Protein AF-A0A100YTV7-F1 (afdb_monomer)

pLDDT: mean 76.81, std 16.06, range [41.69, 93.25]

Sequence (113 aa):
MSVSAGEIEKAESRDRSRLPRQYTEEYRLEAVEYYRKAREANPKKSIRECASELGINDKTLNDWVIKYGRTGKVTQARTGEQKELDEARKRIRELESENEFLKKAAAFFARSL

Structure (mmCIF, N/CA/C/O backbone):
data_AF-A0A100YTV7-F1
#
_entry.id   AF-A0A100YTV7-F1
#
loop_
_atom_site.group_PDB
_atom_site.id
_atom_site.type_symbol
_atom_site.label_atom_id
_atom_site.label_alt_id
_atom_site.label_comp_id
_atom_site.label_asym_id
_atom_site.label_entity_id
_atom_site.label_seq_id
_atom_site.pdbx_PDB_ins_code
_atom_site.Cartn_x
_atom_site.Cartn_y
_atom_site.Cartn_z
_atom_site.occupancy
_atom_site.B_iso_or_equiv
_atom_site.auth_seq_id
_atom_site.auth_comp_id
_atom_site.auth_asym_id
_atom_site.auth_atom_id
_atom_site.pdbx_PDB_model_num
ATOM 1 N N . MET A 1 1 ? -37.809 23.807 36.003 1.00 41.69 1 MET A N 1
ATOM 2 C CA . MET A 1 1 ? -36.502 23.138 36.158 1.00 41.69 1 MET A CA 1
ATOM 3 C C . MET A 1 1 ? -35.580 23.703 35.095 1.00 41.69 1 MET A C 1
ATOM 5 O O . MET A 1 1 ? -35.766 23.391 33.927 1.00 41.69 1 MET A O 1
ATOM 9 N N . SER A 1 2 ? -34.700 24.625 35.478 1.00 47.62 2 SER A N 1
ATOM 10 C CA . SER A 1 2 ? -33.786 25.309 34.560 1.00 47.62 2 SER A CA 1
ATOM 11 C C . SER A 1 2 ? -32.516 24.474 34.446 1.00 47.62 2 SER A C 1
ATOM 13 O O . SER A 1 2 ? -31.808 24.312 35.437 1.00 47.62 2 SER A O 1
ATOM 15 N N . VAL A 1 3 ? -32.279 23.887 33.274 1.00 56.47 3 VAL A N 1
ATOM 16 C CA . VAL A 1 3 ? -31.066 23.110 32.982 1.00 56.47 3 VAL A CA 1
ATOM 17 C C . VAL A 1 3 ? -29.868 24.059 33.061 1.00 56.47 3 VAL A C 1
ATOM 19 O O . VAL A 1 3 ? -29.905 25.154 32.495 1.00 56.47 3 VAL A O 1
ATOM 22 N N . SER A 1 4 ? -28.849 23.677 33.828 1.00 54.66 4 SER A N 1
ATOM 23 C CA . SER A 1 4 ? -27.704 24.537 34.138 1.00 54.66 4 SER A CA 1
ATOM 24 C C . SER A 1 4 ? -26.792 24.667 32.914 1.00 54.66 4 SER A C 1
ATOM 26 O O . SER A 1 4 ? -26.574 23.692 32.197 1.00 54.66 4 SER A O 1
ATOM 28 N N . ALA A 1 5 ? -26.221 25.852 32.670 1.00 55.31 5 ALA A N 1
ATOM 29 C CA . ALA A 1 5 ? -25.401 26.140 31.484 1.00 55.31 5 ALA A CA 1
ATOM 30 C C . ALA A 1 5 ? -24.210 25.170 31.292 1.00 55.31 5 ALA A C 1
ATOM 32 O O . ALA A 1 5 ? -23.792 24.921 30.163 1.00 55.31 5 ALA A O 1
ATOM 33 N N . GLY A 1 6 ? -23.718 24.549 32.372 1.00 51.78 6 GLY A N 1
ATOM 34 C CA . GLY A 1 6 ? -22.660 23.531 32.316 1.00 51.78 6 GLY A CA 1
ATOM 35 C C . GLY A 1 6 ? -23.086 22.168 31.742 1.00 51.78 6 GLY A C 1
ATOM 36 O O . GLY A 1 6 ? -22.230 21.375 31.350 1.00 51.78 6 GLY A O 1
ATOM 37 N N . GLU A 1 7 ? -24.387 21.870 31.663 1.00 53.66 7 GLU A N 1
ATOM 38 C CA . GLU A 1 7 ? -24.901 20.623 31.071 1.00 53.66 7 GLU A CA 1
ATOM 39 C C . GLU A 1 7 ? -24.989 20.705 29.538 1.00 53.66 7 GLU A C 1
ATOM 41 O O . GLU A 1 7 ? -24.830 19.691 28.856 1.00 53.66 7 GLU A O 1
ATOM 46 N N . ILE A 1 8 ? -25.161 21.915 28.996 1.00 55.25 8 ILE A N 1
ATOM 47 C CA . ILE A 1 8 ? -25.247 22.178 27.553 1.00 55.25 8 ILE A CA 1
ATOM 48 C C . ILE A 1 8 ? -23.857 22.041 26.901 1.00 55.25 8 ILE A C 1
ATOM 50 O O . ILE A 1 8 ? -23.709 21.363 25.885 1.00 55.25 8 ILE A O 1
ATOM 54 N N . GLU A 1 9 ? -22.800 22.551 27.540 1.00 53.09 9 GLU A N 1
ATOM 55 C CA . GLU A 1 9 ? -21.430 22.518 26.992 1.00 53.09 9 GLU A CA 1
ATOM 56 C C . GLU A 1 9 ? -20.819 21.093 26.966 1.00 53.09 9 GLU A C 1
ATOM 58 O O . GLU A 1 9 ? -20.072 20.700 26.058 1.00 53.09 9 GLU A O 1
ATOM 63 N N . LYS A 1 10 ? -21.196 20.245 27.934 1.00 51.97 10 LYS A N 1
ATOM 64 C CA . LYS A 1 10 ? -20.772 18.832 28.002 1.00 51.97 10 LYS A CA 1
ATOM 65 C C . LYS A 1 10 ? -21.488 17.946 26.969 1.00 51.97 10 LYS A C 1
ATOM 67 O O . LYS A 1 10 ? -20.992 16.869 26.624 1.00 51.97 10 LYS A O 1
ATOM 72 N N . ALA A 1 11 ? -22.649 18.384 26.478 1.00 50.81 11 ALA A N 1
ATOM 73 C CA . ALA A 1 11 ? -23.392 17.711 25.416 1.00 50.81 11 ALA A CA 1
ATOM 74 C C . ALA A 1 11 ? -22.792 18.005 24.028 1.00 50.81 11 ALA A C 1
ATOM 76 O O . ALA A 1 11 ? -22.629 17.078 23.235 1.00 50.81 11 ALA A O 1
ATOM 77 N N . GLU A 1 12 ? -22.360 19.243 23.770 1.00 49.31 12 GLU A N 1
ATOM 78 C CA . GLU A 1 12 ? -21.752 19.646 22.489 1.00 49.31 12 GLU A CA 1
ATOM 79 C C . GLU A 1 12 ? -20.333 19.085 22.280 1.00 49.31 12 GLU A C 1
ATOM 81 O O . GLU A 1 12 ? -19.951 18.697 21.172 1.00 49.31 12 GLU A O 1
ATOM 86 N N . SER A 1 13 ? -19.541 18.973 23.350 1.00 49.38 13 SER A N 1
ATOM 87 C CA . SER A 1 13 ? -18.201 18.358 23.304 1.00 49.38 13 SER A CA 1
ATOM 88 C C . SER A 1 13 ? -18.246 16.844 23.050 1.00 49.38 13 SER A C 1
ATOM 90 O O . SER A 1 13 ? -17.367 16.297 22.381 1.00 49.38 13 SER A O 1
ATOM 92 N N . ARG A 1 14 ? -19.304 16.161 23.506 1.00 50.47 14 ARG A N 1
ATOM 93 C CA . ARG A 1 14 ? -19.587 14.757 23.158 1.00 50.47 14 ARG A CA 1
ATOM 94 C C . ARG A 1 14 ? -19.970 14.583 21.688 1.00 50.47 14 ARG A C 1
ATOM 96 O O . ARG A 1 14 ? -19.644 13.549 21.104 1.00 50.47 14 ARG A O 1
ATOM 103 N N . ASP A 1 15 ? -20.630 15.570 21.092 1.00 49.38 15 ASP A N 1
ATOM 104 C CA . ASP A 1 15 ? -21.187 15.474 19.742 1.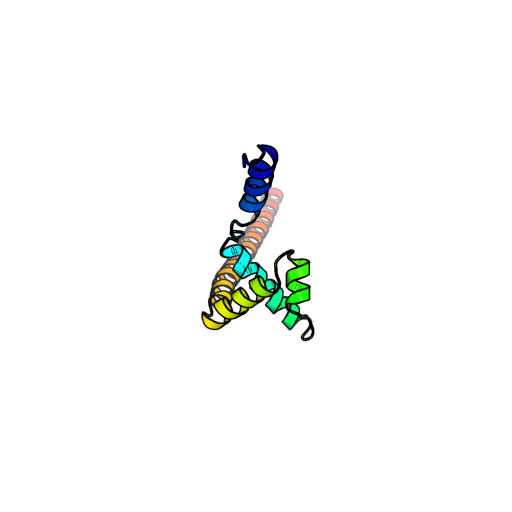00 49.38 15 ASP A CA 1
ATOM 105 C C . ASP A 1 15 ? -20.133 15.626 18.631 1.00 49.38 15 ASP A C 1
ATOM 107 O O . ASP A 1 15 ? -20.124 14.858 17.669 1.00 49.38 15 ASP A O 1
ATOM 111 N N . ARG A 1 16 ? -19.123 16.490 18.819 1.00 47.84 16 ARG A N 1
ATOM 112 C CA . ARG A 1 16 ? -18.003 16.624 17.859 1.00 47.84 16 ARG A CA 1
ATOM 113 C C . ARG A 1 16 ? -17.167 15.350 17.669 1.00 47.84 16 ARG A C 1
ATOM 115 O O . ARG A 1 16 ? -16.487 15.214 16.655 1.00 47.84 16 ARG A O 1
ATOM 122 N N . SER A 1 17 ? -17.239 14.398 18.602 1.00 54.47 17 SER A N 1
ATOM 123 C CA . SER A 1 17 ? -16.559 13.094 18.506 1.00 54.47 17 SER A CA 1
ATOM 124 C C . SER A 1 17 ? -17.338 12.023 17.725 1.00 54.47 17 SER A C 1
ATOM 126 O O . SER A 1 17 ? -16.800 10.946 17.467 1.00 54.47 17 SER A O 1
ATOM 128 N N . ARG A 1 18 ? -18.596 12.304 17.346 1.00 52.19 18 ARG A N 1
ATOM 129 C CA . ARG A 1 18 ? -19.496 11.371 16.643 1.00 52.19 18 ARG A CA 1
ATOM 130 C C . ARG A 1 18 ? -19.517 11.542 15.129 1.00 52.19 18 ARG A C 1
ATOM 132 O O . ARG A 1 18 ? -20.216 10.791 14.451 1.00 52.19 18 ARG A O 1
ATOM 139 N N . LEU A 1 19 ? -18.750 12.485 14.585 1.00 53.38 19 LEU A N 1
ATOM 140 C CA . LEU A 1 19 ? -18.575 12.556 13.142 1.00 53.38 19 LEU A CA 1
ATOM 141 C C . LEU A 1 19 ? -17.836 11.290 12.678 1.00 53.38 19 LEU A C 1
ATOM 143 O O . LEU A 1 19 ? -16.796 10.950 13.253 1.00 53.38 19 LEU A O 1
ATOM 147 N N . PRO A 1 20 ? -18.359 10.565 11.670 1.00 58.59 20 PRO A N 1
ATOM 148 C CA . PRO A 1 20 ? -17.677 9.399 11.133 1.00 58.59 20 PRO A CA 1
ATOM 149 C C . PRO A 1 20 ? -16.265 9.816 10.732 1.00 58.59 20 PRO A C 1
ATOM 151 O O . PRO A 1 20 ? -16.106 10.772 9.970 1.00 58.59 20 PRO A O 1
ATOM 154 N N . ARG A 1 21 ? -15.241 9.119 11.240 1.00 66.56 21 ARG A N 1
ATOM 155 C CA . ARG A 1 21 ? -13.865 9.330 10.776 1.00 66.56 21 ARG A CA 1
ATOM 156 C C . ARG A 1 21 ? -13.863 9.115 9.266 1.00 66.56 21 ARG A C 1
ATOM 158 O O . ARG A 1 21 ? -14.070 7.997 8.791 1.00 66.56 21 ARG A O 1
ATOM 165 N N . GLN A 1 22 ? -13.711 10.199 8.517 1.00 74.75 22 GLN A N 1
ATOM 166 C CA . GLN A 1 22 ? -13.696 10.139 7.067 1.00 74.75 22 GLN A CA 1
ATOM 167 C C . GLN A 1 22 ? -12.308 9.695 6.627 1.00 74.75 22 GLN A C 1
ATOM 169 O O . GLN A 1 22 ? -11.383 10.489 6.523 1.00 74.75 22 GLN A O 1
ATOM 174 N N . TYR A 1 23 ? -12.164 8.393 6.411 1.00 82.00 23 TYR A N 1
ATOM 175 C CA . TYR A 1 23 ? -10.985 7.834 5.763 1.00 82.00 23 TYR A CA 1
ATOM 176 C C . TYR A 1 23 ? -11.084 8.059 4.254 1.00 82.00 23 TYR A C 1
ATOM 178 O O . TYR A 1 23 ? -12.144 7.775 3.680 1.00 82.00 23 TYR A O 1
ATOM 186 N N . THR A 1 24 ? -10.007 8.541 3.630 1.00 87.25 24 THR A N 1
ATOM 187 C CA . THR A 1 24 ? -9.901 8.661 2.167 1.00 87.25 24 THR A CA 1
ATOM 188 C C . THR A 1 24 ? -9.974 7.280 1.519 1.00 87.25 24 THR A C 1
ATOM 190 O O . THR A 1 24 ? -9.674 6.271 2.155 1.00 87.25 24 THR A O 1
ATOM 193 N N . GLU A 1 25 ? -10.409 7.204 0.261 1.00 82.69 25 GLU A N 1
ATOM 194 C CA . GLU A 1 25 ? -10.506 5.921 -0.450 1.00 82.69 25 GLU A CA 1
ATOM 195 C C . GLU A 1 25 ? -9.133 5.240 -0.585 1.00 82.69 25 GLU A C 1
ATOM 197 O O . GLU A 1 25 ? -9.028 4.034 -0.378 1.00 82.69 25 GLU A O 1
ATOM 202 N N . GLU A 1 26 ? -8.084 6.028 -0.830 1.00 79.75 26 GLU A N 1
ATOM 203 C CA . GLU A 1 26 ? -6.682 5.589 -0.879 1.00 79.75 26 GLU A CA 1
ATOM 204 C C . GLU A 1 26 ? -6.266 4.891 0.418 1.00 79.75 26 GLU A C 1
ATOM 206 O O . GLU A 1 26 ? -5.811 3.750 0.391 1.00 79.75 26 GLU A O 1
ATOM 211 N N . TYR A 1 27 ? -6.535 5.516 1.570 1.00 88.69 27 TYR A N 1
ATOM 212 C CA . TYR A 1 27 ? -6.195 4.940 2.869 1.00 88.69 27 TYR A CA 1
ATOM 213 C C . TYR A 1 27 ? -6.936 3.622 3.132 1.00 88.69 27 TYR 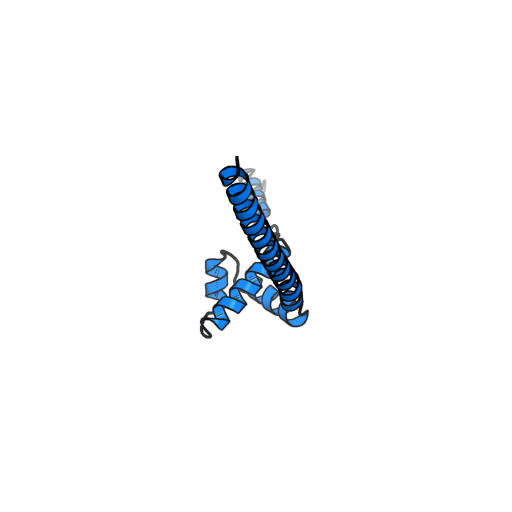A C 1
ATOM 215 O O . TYR A 1 27 ? -6.390 2.688 3.717 1.00 88.69 27 TYR A O 1
ATOM 223 N N . ARG A 1 28 ? -8.193 3.509 2.683 1.00 89.38 28 ARG A N 1
ATOM 224 C CA . ARG A 1 28 ? -8.959 2.259 2.815 1.00 89.38 28 ARG A CA 1
ATOM 225 C C . ARG A 1 28 ? -8.347 1.136 1.986 1.00 89.38 28 ARG A C 1
ATOM 227 O O . ARG A 1 28 ? -8.296 0.002 2.459 1.00 89.38 28 ARG A O 1
ATOM 234 N N . LEU A 1 29 ? -7.914 1.441 0.763 1.00 86.94 29 LEU A N 1
ATOM 235 C CA . LEU A 1 29 ? -7.257 0.478 -0.120 1.00 86.94 29 LEU A CA 1
ATOM 236 C C . LEU A 1 29 ? -5.914 0.035 0.467 1.00 86.94 29 LEU A C 1
ATOM 238 O O . LEU A 1 29 ? -5.669 -1.168 0.560 1.00 86.94 29 LEU A O 1
ATOM 242 N N . GLU A 1 30 ? -5.107 0.984 0.943 1.00 88.00 30 GLU A N 1
ATOM 243 C CA . GLU A 1 30 ? -3.818 0.715 1.582 1.00 88.00 30 GLU A CA 1
ATOM 244 C C . GLU A 1 30 ? -3.975 -0.158 2.836 1.00 88.00 30 GLU A C 1
ATOM 246 O O . GLU A 1 30 ? -3.274 -1.157 2.991 1.00 88.00 30 GLU A O 1
ATOM 251 N N . ALA A 1 31 ? -4.953 0.140 3.697 1.00 91.69 31 ALA A N 1
ATOM 252 C CA . ALA A 1 31 ? -5.230 -0.649 4.897 1.00 91.69 31 ALA A CA 1
ATOM 253 C C . ALA A 1 31 ? -5.632 -2.102 4.573 1.00 91.69 31 ALA A C 1
ATOM 255 O O . ALA A 1 31 ? -5.224 -3.046 5.258 1.00 91.69 31 ALA A O 1
ATOM 256 N N . VAL A 1 32 ? -6.420 -2.306 3.512 1.00 90.50 32 VAL A N 1
ATOM 257 C CA . VAL A 1 32 ? -6.802 -3.650 3.053 1.00 90.50 32 VAL A CA 1
ATOM 258 C C . VAL A 1 32 ? -5.614 -4.392 2.443 1.00 90.50 32 VAL A C 1
ATOM 260 O O . VAL A 1 32 ? -5.462 -5.592 2.684 1.00 90.50 32 VAL A O 1
ATOM 263 N N . GLU A 1 33 ? -4.761 -3.702 1.688 1.00 87.94 33 GLU A N 1
ATOM 264 C CA . GLU A 1 33 ? -3.518 -4.262 1.148 1.00 87.94 33 GLU A CA 1
ATOM 265 C C . GLU A 1 33 ? -2.547 -4.666 2.255 1.00 87.94 33 GLU A C 1
ATOM 267 O O . GLU A 1 33 ? -2.013 -5.776 2.231 1.00 87.94 33 GLU A O 1
ATOM 272 N N . TYR A 1 34 ? -2.380 -3.816 3.267 1.00 91.44 34 TYR A N 1
ATOM 273 C CA . TYR A 1 34 ? -1.581 -4.124 4.446 1.00 91.44 34 TYR A CA 1
ATOM 274 C C . TYR A 1 34 ? -2.031 -5.439 5.091 1.00 91.44 34 TYR A C 1
ATOM 276 O O . TYR A 1 34 ? -1.225 -6.350 5.289 1.00 91.44 34 TYR A O 1
ATOM 284 N N . TYR A 1 35 ? -3.337 -5.588 5.335 1.00 91.44 35 TYR A N 1
ATOM 285 C CA . TYR A 1 35 ? -3.897 -6.821 5.886 1.00 91.44 35 TY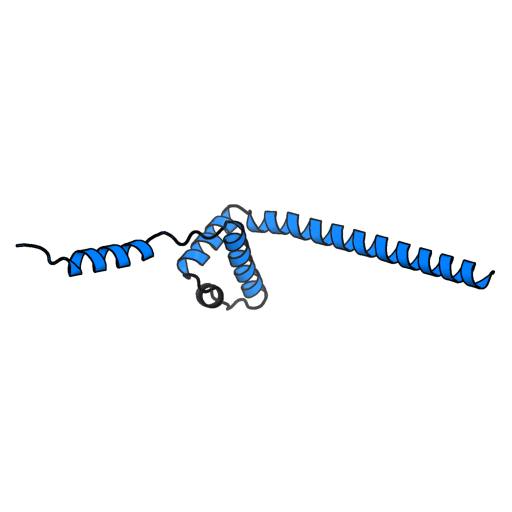R A CA 1
ATOM 286 C C . TYR A 1 35 ? -3.643 -8.046 4.990 1.00 91.44 35 TYR A C 1
ATOM 288 O O . TYR A 1 35 ? -3.290 -9.116 5.494 1.00 91.44 35 TYR A O 1
ATOM 296 N N . ARG A 1 36 ? -3.794 -7.913 3.665 1.00 88.69 36 ARG A N 1
ATOM 297 C CA . ARG A 1 36 ? -3.542 -9.013 2.717 1.00 88.69 36 ARG A CA 1
ATOM 298 C C . ARG A 1 36 ? -2.084 -9.463 2.747 1.00 88.69 36 ARG A C 1
ATOM 300 O O . ARG A 1 36 ? -1.839 -10.656 2.911 1.00 88.69 36 ARG A O 1
ATOM 307 N N . LYS A 1 37 ? -1.139 -8.523 2.669 1.00 87.88 37 LYS A N 1
ATOM 308 C CA . LYS A 1 37 ? 0.305 -8.802 2.748 1.00 87.88 37 LYS A CA 1
ATOM 309 C C . LYS A 1 37 ? 0.680 -9.432 4.086 1.00 87.88 37 LYS A C 1
ATOM 311 O O . LYS A 1 37 ? 1.422 -10.409 4.124 1.00 87.88 37 LYS A O 1
ATOM 316 N N . ALA A 1 38 ? 0.119 -8.926 5.184 1.00 89.38 38 ALA A N 1
ATOM 317 C CA . ALA A 1 38 ? 0.365 -9.474 6.511 1.00 89.38 38 ALA A CA 1
ATOM 318 C C . ALA A 1 38 ? -0.128 -10.927 6.638 1.00 89.38 38 ALA A C 1
ATOM 320 O O . ALA A 1 38 ? 0.541 -11.746 7.267 1.00 89.38 38 ALA A O 1
ATOM 321 N N . ARG A 1 39 ? -1.257 -11.275 6.003 1.00 88.69 39 ARG A N 1
ATOM 322 C CA . ARG A 1 39 ? -1.760 -12.658 5.952 1.00 88.69 39 ARG A CA 1
ATOM 323 C C . ARG A 1 39 ? -0.997 -13.574 5.010 1.00 88.69 39 ARG A C 1
ATOM 325 O O . ARG A 1 39 ? -0.901 -14.763 5.300 1.00 88.69 39 ARG A O 1
ATOM 332 N N . GLU A 1 40 ? -0.485 -13.044 3.907 1.00 84.88 40 GLU A N 1
ATOM 333 C CA . GLU A 1 40 ? 0.390 -13.785 2.996 1.00 84.88 40 GLU A CA 1
ATOM 334 C C . GLU A 1 40 ? 1.702 -14.164 3.698 1.00 84.88 40 GLU A C 1
ATOM 336 O O . GLU A 1 40 ? 2.123 -15.315 3.633 1.00 84.88 40 GLU A O 1
ATOM 341 N N . ALA A 1 41 ? 2.290 -13.231 4.454 1.00 88.94 41 ALA A N 1
ATOM 342 C CA . ALA A 1 41 ? 3.492 -13.481 5.247 1.00 88.94 41 ALA A CA 1
ATOM 343 C C . ALA A 1 41 ? 3.230 -14.372 6.475 1.00 88.94 41 ALA A C 1
ATOM 345 O O . ALA A 1 41 ? 4.051 -15.221 6.819 1.00 88.94 41 ALA A O 1
ATOM 346 N N . ASN A 1 42 ? 2.095 -14.183 7.157 1.00 89.75 42 ASN A N 1
ATOM 347 C CA . ASN A 1 42 ? 1.710 -14.973 8.322 1.00 89.75 42 ASN A CA 1
ATOM 348 C C . ASN A 1 42 ? 0.207 -15.309 8.295 1.00 89.75 42 ASN A C 1
ATOM 350 O O . ASN A 1 42 ? -0.621 -14.484 8.698 1.00 89.75 42 ASN A O 1
ATOM 354 N N . PRO A 1 43 ? -0.169 -16.552 7.936 1.00 88.12 43 PRO A N 1
ATOM 355 C CA . PRO A 1 43 ? -1.569 -16.967 7.840 1.00 88.12 43 PRO A CA 1
ATOM 356 C C . PRO A 1 43 ? -2.386 -16.820 9.131 1.00 88.12 43 PRO A C 1
ATOM 358 O O . PRO A 1 43 ? -3.616 -16.777 9.063 1.00 88.12 43 PRO A O 1
ATOM 361 N N . LYS A 1 44 ? -1.728 -16.746 10.299 1.00 91.06 44 LYS A N 1
ATOM 362 C CA . LYS A 1 44 ? -2.376 -16.587 11.611 1.00 91.06 44 LYS A CA 1
ATOM 363 C C . LYS A 1 44 ? -2.643 -15.129 11.992 1.00 91.06 44 LYS A C 1
ATOM 365 O O . LYS A 1 44 ? -3.315 -14.901 12.995 1.00 91.06 44 LYS A O 1
ATOM 370 N N . LYS A 1 45 ? -2.136 -14.152 11.230 1.00 90.50 45 LYS A N 1
ATOM 371 C CA . LYS A 1 45 ? -2.327 -12.730 11.531 1.00 90.50 45 LYS A CA 1
ATOM 372 C C . LYS A 1 45 ? -3.812 -12.367 11.464 1.00 90.50 45 LYS A C 1
ATOM 374 O O . LYS A 1 45 ? -4.490 -12.614 10.461 1.00 90.50 45 LYS A O 1
ATOM 379 N N . SER A 1 46 ? -4.322 -11.787 12.543 1.00 92.94 46 SER A N 1
ATOM 380 C CA . SER A 1 46 ? -5.734 -11.432 12.671 1.00 92.94 46 SER A CA 1
ATOM 381 C C . SER A 1 46 ? -6.024 -10.018 12.159 1.00 92.94 46 SER A C 1
ATOM 383 O O . SER A 1 46 ? -5.173 -9.130 12.202 1.00 92.94 46 SER A O 1
ATOM 385 N N . ILE A 1 47 ? -7.270 -9.777 11.724 1.00 92.19 47 ILE A N 1
ATOM 386 C CA . ILE A 1 47 ? -7.742 -8.423 11.366 1.00 92.19 47 ILE A CA 1
ATOM 387 C C . ILE A 1 47 ? -7.568 -7.459 12.539 1.00 92.19 47 ILE A C 1
ATOM 389 O O . ILE A 1 47 ? -7.217 -6.304 12.332 1.00 92.19 47 ILE A O 1
ATOM 393 N N . ARG A 1 48 ? -7.798 -7.933 13.767 1.00 92.81 48 ARG A N 1
ATOM 394 C CA . ARG A 1 48 ? -7.722 -7.115 14.977 1.00 92.81 48 ARG A CA 1
ATOM 395 C C . ARG A 1 48 ? -6.310 -6.597 15.231 1.00 92.81 48 ARG A C 1
ATOM 397 O O . ARG A 1 48 ? -6.153 -5.426 15.551 1.00 92.81 48 ARG A O 1
ATOM 404 N N . GLU A 1 49 ? -5.300 -7.446 15.061 1.00 93.12 49 GLU A N 1
ATOM 405 C CA . GLU A 1 49 ? -3.898 -7.033 15.185 1.00 93.12 49 GLU A CA 1
ATOM 406 C C . GLU A 1 49 ? -3.540 -5.993 14.122 1.00 93.12 49 GLU A C 1
ATOM 408 O O . GLU A 1 49 ? -3.016 -4.939 14.464 1.00 93.12 49 GLU A O 1
ATOM 413 N N . CYS A 1 50 ? -3.898 -6.234 12.855 1.00 92.56 50 CYS A N 1
ATOM 414 C CA . CYS A 1 50 ? -3.644 -5.270 11.782 1.00 92.56 50 CYS A CA 1
ATOM 415 C C . CYS A 1 50 ? -4.383 -3.940 12.002 1.00 92.56 50 CYS A C 1
ATOM 417 O O . CYS A 1 50 ? -3.818 -2.874 11.784 1.00 92.56 50 CYS A O 1
ATOM 419 N N . ALA A 1 51 ? -5.634 -3.979 12.461 1.00 92.50 51 ALA A N 1
ATOM 420 C CA . ALA A 1 51 ? -6.400 -2.777 12.773 1.00 92.50 51 ALA A CA 1
ATOM 421 C C . ALA A 1 51 ? -5.792 -2.000 13.950 1.00 92.50 51 ALA A C 1
ATOM 423 O O . ALA A 1 51 ? -5.729 -0.773 13.902 1.00 92.50 51 ALA A O 1
ATOM 424 N N . SER A 1 52 ? -5.294 -2.710 14.969 1.00 93.25 52 SER A N 1
ATOM 425 C CA . SER A 1 52 ? -4.599 -2.107 16.108 1.00 93.25 52 SER A CA 1
ATOM 426 C C . SER A 1 52 ? -3.300 -1.421 15.689 1.00 93.25 52 SER A C 1
ATOM 428 O O . SER A 1 52 ? -3.014 -0.335 16.179 1.00 93.25 52 SER A O 1
ATOM 430 N N . GLU A 1 53 ? -2.533 -2.025 14.780 1.00 92.19 53 GLU A N 1
ATOM 431 C CA . GLU A 1 53 ? -1.304 -1.438 14.227 1.00 92.19 53 GLU A CA 1
ATOM 432 C C . GLU A 1 53 ? -1.593 -0.182 13.393 1.00 92.19 53 GLU A C 1
ATOM 434 O O . GLU A 1 53 ? -0.847 0.790 13.458 1.00 92.19 53 GLU A O 1
ATOM 439 N N . LEU A 1 54 ? -2.712 -0.171 12.665 1.00 90.75 54 LEU A N 1
ATOM 440 C CA . LEU A 1 54 ? -3.172 0.975 11.874 1.00 90.75 54 LEU A CA 1
ATOM 441 C C . LEU A 1 54 ? -3.911 2.043 12.704 1.00 90.75 54 LEU A C 1
ATOM 443 O O . LEU A 1 54 ? -4.249 3.103 12.179 1.00 90.75 54 LEU A O 1
ATOM 447 N N . GLY A 1 55 ? -4.198 1.782 13.984 1.00 90.69 55 GLY A N 1
ATOM 448 C CA . GLY A 1 55 ? -4.956 2.693 14.848 1.00 90.69 55 GLY A CA 1
ATOM 449 C C . GLY A 1 55 ? -6.426 2.869 14.438 1.00 90.69 55 GLY A C 1
ATOM 450 O O . GLY A 1 55 ? -7.036 3.902 14.729 1.00 90.69 55 GLY A O 1
ATOM 451 N N . ILE A 1 56 ? -7.005 1.881 13.753 1.00 92.94 56 ILE A N 1
ATOM 452 C CA . ILE A 1 56 ? -8.401 1.886 13.300 1.00 92.94 56 ILE A CA 1
ATOM 453 C C . ILE A 1 56 ? -9.222 0.812 14.013 1.00 92.94 56 ILE A C 1
ATOM 455 O O . ILE A 1 56 ? -8.699 -0.112 14.629 1.00 92.94 56 ILE A O 1
ATOM 459 N N . ASN A 1 57 ? -10.545 0.935 13.936 1.00 92.50 57 ASN A N 1
ATOM 460 C CA . ASN A 1 57 ? -11.445 -0.074 14.481 1.00 92.50 57 ASN A CA 1
ATOM 461 C C . ASN A 1 57 ? -11.378 -1.365 13.633 1.00 92.50 57 ASN A C 1
ATOM 463 O O . ASN A 1 57 ? -11.377 -1.310 12.401 1.00 92.50 57 ASN A O 1
ATOM 467 N N . ASP A 1 58 ? -11.347 -2.523 14.294 1.00 91.25 58 ASP A N 1
ATOM 468 C CA . ASP A 1 58 ? -11.272 -3.846 13.666 1.00 91.25 58 ASP A CA 1
ATOM 469 C C . ASP A 1 58 ? -12.466 -4.135 12.750 1.00 91.25 58 ASP A C 1
ATOM 471 O O . ASP A 1 58 ? -12.292 -4.658 11.646 1.00 91.25 58 ASP A O 1
ATOM 475 N N . LYS A 1 59 ? -13.668 -3.712 13.153 1.00 91.44 59 LYS A N 1
ATOM 476 C CA . LYS A 1 59 ? -14.874 -3.798 12.325 1.00 91.44 59 LYS A CA 1
ATOM 477 C C . LYS A 1 59 ? -14.758 -2.957 11.055 1.00 91.44 59 LYS A C 1
ATOM 479 O O . LYS A 1 59 ? -15.126 -3.428 9.985 1.00 91.44 59 LYS A O 1
ATOM 484 N N . THR A 1 60 ? -14.193 -1.755 11.154 1.00 91.50 60 THR A N 1
ATOM 485 C CA . THR A 1 60 ? -13.997 -0.866 10.000 1.00 91.50 60 THR A CA 1
ATOM 486 C C . THR A 1 60 ? -13.075 -1.497 8.959 1.00 91.50 60 THR A C 1
ATOM 488 O O . THR A 1 60 ? -13.412 -1.521 7.775 1.00 91.50 60 THR A O 1
ATOM 491 N N . LEU A 1 61 ? -11.942 -2.060 9.395 1.00 92.44 61 LEU A N 1
ATOM 492 C CA . LEU A 1 61 ? -11.026 -2.763 8.497 1.00 92.44 61 LEU A CA 1
ATOM 493 C C . LEU A 1 61 ? -11.703 -3.983 7.859 1.00 92.44 61 LEU A C 1
ATOM 495 O O . LEU A 1 61 ? -11.593 -4.189 6.652 1.00 92.44 61 LEU A O 1
ATOM 499 N N . ASN A 1 62 ? -12.447 -4.765 8.645 1.00 91.81 62 ASN A N 1
ATOM 500 C CA . ASN A 1 62 ? -13.189 -5.919 8.143 1.00 91.81 62 ASN A CA 1
ATOM 501 C C . ASN A 1 62 ? -14.217 -5.536 7.064 1.00 91.81 62 ASN A C 1
ATOM 503 O O . ASN A 1 62 ? -14.281 -6.178 6.014 1.00 91.81 62 ASN A O 1
ATOM 507 N N . ASP A 1 63 ? -14.982 -4.466 7.284 1.00 91.25 63 ASP A N 1
ATOM 508 C CA . ASP A 1 63 ? -15.977 -3.981 6.325 1.00 91.25 63 ASP A CA 1
ATOM 509 C C . ASP A 1 63 ? -15.320 -3.575 4.997 1.00 91.25 63 ASP A C 1
ATOM 511 O O . ASP A 1 63 ? -15.841 -3.879 3.919 1.00 91.25 63 ASP A O 1
ATOM 515 N N . TRP A 1 64 ? -14.138 -2.953 5.049 1.00 91.81 64 TRP A N 1
ATOM 516 C CA . TRP A 1 64 ? -13.357 -2.642 3.852 1.00 91.81 64 TRP A CA 1
ATOM 517 C C . TRP A 1 64 ? -12.854 -3.908 3.162 1.00 91.81 64 TRP A C 1
ATOM 519 O O . TRP A 1 64 ? -13.081 -4.067 1.963 1.00 91.81 64 TRP A O 1
ATOM 529 N N . VAL A 1 65 ? -12.253 -4.851 3.891 1.00 88.75 65 VAL A N 1
ATOM 530 C CA . VAL A 1 65 ? -11.773 -6.122 3.320 1.00 88.75 65 VAL A CA 1
ATOM 531 C C . VAL A 1 65 ? -12.897 -6.848 2.571 1.00 88.75 65 VAL A C 1
ATOM 533 O O . VAL A 1 65 ? -12.684 -7.308 1.448 1.00 88.75 65 VAL A O 1
ATOM 536 N N . ILE A 1 66 ? -14.107 -6.896 3.137 1.00 87.25 66 ILE A N 1
ATOM 537 C CA . ILE A 1 66 ? -15.282 -7.500 2.492 1.00 87.25 66 ILE A CA 1
ATOM 538 C C . ILE A 1 66 ? -15.702 -6.696 1.253 1.00 87.25 66 ILE A C 1
ATOM 540 O O . ILE A 1 66 ? -15.891 -7.269 0.176 1.00 87.25 66 ILE A O 1
ATOM 544 N N . LYS A 1 67 ? -15.834 -5.370 1.378 1.00 84.94 67 LYS A N 1
ATOM 545 C CA . LYS A 1 67 ? -16.263 -4.476 0.290 1.00 84.94 67 LYS A CA 1
ATOM 546 C C . LYS A 1 67 ? -15.321 -4.546 -0.915 1.00 84.94 67 LYS A C 1
ATOM 548 O O . LYS A 1 67 ? -15.771 -4.686 -2.056 1.00 84.94 67 LYS A O 1
ATOM 553 N N . TYR A 1 68 ? -14.017 -4.478 -0.677 1.00 82.19 68 TYR A N 1
ATOM 554 C CA . TYR A 1 68 ? -13.006 -4.514 -1.731 1.00 82.19 68 TYR A CA 1
ATOM 555 C C . TYR A 1 68 ? -12.668 -5.931 -2.203 1.00 82.19 68 TYR A C 1
ATOM 557 O O . TYR A 1 68 ? -12.244 -6.112 -3.344 1.00 82.19 68 TYR A O 1
ATOM 565 N N . GLY A 1 69 ? -12.905 -6.946 -1.367 1.00 73.38 69 GLY A N 1
ATOM 566 C CA . GLY A 1 69 ? -12.856 -8.350 -1.766 1.00 73.38 69 GLY A CA 1
ATOM 567 C C . GLY A 1 69 ? -13.941 -8.700 -2.785 1.00 73.38 69 GLY A C 1
ATOM 568 O O . GLY A 1 69 ? -13.649 -9.358 -3.776 1.00 73.38 69 GLY A O 1
ATOM 569 N N . ARG A 1 70 ? -15.170 -8.198 -2.594 1.00 70.12 70 ARG A N 1
ATOM 570 C CA . ARG A 1 70 ? -16.297 -8.425 -3.520 1.00 70.12 70 ARG A CA 1
ATOM 571 C C . ARG A 1 70 ? -16.192 -7.646 -4.828 1.00 70.12 70 ARG A C 1
ATOM 573 O O . ARG A 1 70 ? -16.660 -8.118 -5.853 1.00 70.12 70 ARG A O 1
ATOM 580 N N . THR A 1 71 ? -15.613 -6.449 -4.791 1.00 62.22 71 THR A N 1
ATOM 581 C CA . THR A 1 71 ? -15.529 -5.571 -5.970 1.00 62.22 71 THR A CA 1
ATOM 582 C C . THR A 1 71 ? -14.279 -5.801 -6.818 1.00 62.22 71 THR A C 1
ATOM 584 O O . THR A 1 71 ? -14.190 -5.244 -7.904 1.00 62.22 71 THR A O 1
ATOM 587 N N . GLY A 1 72 ? -13.290 -6.568 -6.338 1.00 60.19 72 GLY A N 1
ATOM 588 C CA . GLY A 1 72 ? -12.014 -6.772 -7.042 1.00 60.19 72 GLY A CA 1
ATOM 589 C C . GLY A 1 72 ? -11.151 -5.508 -7.173 1.00 60.19 72 GLY A C 1
ATOM 590 O O . GLY A 1 72 ? -10.072 -5.559 -7.757 1.00 60.19 72 GLY A O 1
ATOM 591 N N . LYS A 1 73 ? -11.588 -4.377 -6.602 1.00 58.31 73 LYS A N 1
ATOM 592 C CA . LYS A 1 73 ? -10.941 -3.063 -6.727 1.00 58.31 73 LYS A CA 1
ATOM 593 C C . LYS A 1 73 ? -9.520 -3.026 -6.176 1.00 58.31 73 LYS A C 1
ATOM 595 O O . LYS A 1 73 ? -8.668 -2.371 -6.754 1.00 58.31 73 LYS A O 1
ATOM 600 N N . VAL A 1 74 ? -9.245 -3.766 -5.104 1.00 57.16 74 VAL A N 1
ATOM 601 C CA . VAL A 1 74 ? -7.877 -3.880 -4.571 1.00 57.16 74 VAL A CA 1
ATOM 602 C C . VAL A 1 74 ? -6.960 -4.602 -5.566 1.00 57.16 74 VAL A C 1
ATOM 604 O O . VAL A 1 74 ? -5.816 -4.214 -5.764 1.00 57.16 74 VAL A O 1
ATOM 607 N N . THR A 1 75 ? -7.482 -5.605 -6.272 1.00 55.19 75 THR A N 1
ATOM 608 C CA . THR A 1 75 ? -6.743 -6.311 -7.324 1.00 55.19 75 THR A CA 1
ATOM 609 C C . THR A 1 75 ? -6.510 -5.416 -8.548 1.00 55.19 75 THR A C 1
ATOM 611 O O . THR A 1 75 ? -5.440 -5.470 -9.143 1.00 55.19 75 THR A O 1
ATOM 614 N N . GLN A 1 76 ? -7.479 -4.560 -8.898 1.00 52.75 76 GLN A N 1
ATOM 615 C CA . GLN A 1 76 ? -7.355 -3.589 -9.993 1.00 52.75 76 GLN A CA 1
ATOM 616 C C . GLN A 1 76 ? -6.368 -2.453 -9.677 1.00 52.75 76 GLN A C 1
ATOM 618 O O . GLN A 1 76 ? -5.545 -2.126 -10.530 1.00 52.75 76 GLN A O 1
ATOM 623 N N . ALA A 1 77 ? -6.395 -1.907 -8.456 1.00 56.03 77 ALA A N 1
ATOM 624 C CA . ALA A 1 77 ? -5.422 -0.912 -7.997 1.00 56.03 77 ALA A CA 1
ATOM 625 C C . ALA A 1 77 ? -3.990 -1.471 -8.069 1.00 56.03 77 ALA A C 1
ATOM 627 O O . ALA A 1 77 ? -3.117 -0.856 -8.676 1.00 56.03 77 ALA A O 1
ATOM 628 N N . ARG A 1 78 ? -3.791 -2.718 -7.609 1.00 52.69 78 ARG A N 1
ATOM 629 C CA . ARG A 1 78 ? -2.513 -3.438 -7.731 1.00 52.69 78 ARG A CA 1
ATOM 630 C C . ARG A 1 78 ? -2.051 -3.578 -9.183 1.00 52.69 78 ARG A C 1
ATOM 632 O O . ARG A 1 78 ? -0.866 -3.433 -9.451 1.00 52.69 78 ARG A O 1
ATOM 639 N N . THR A 1 79 ? -2.947 -3.860 -10.132 1.00 58.31 79 THR A N 1
ATOM 640 C CA . THR A 1 79 ? 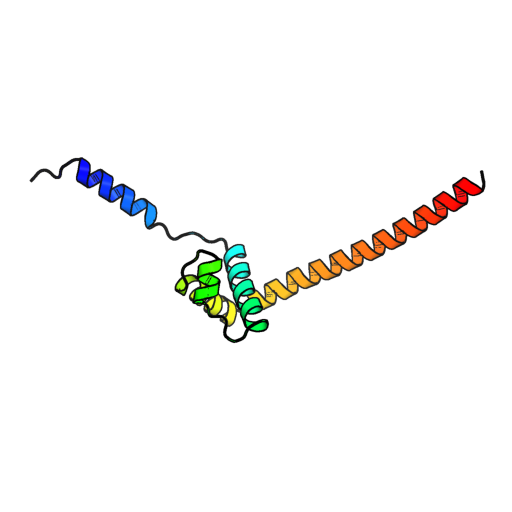-2.546 -3.965 -11.547 1.00 58.31 79 THR A CA 1
ATOM 641 C C . THR A 1 79 ? -2.177 -2.632 -12.188 1.00 58.31 79 THR A C 1
ATOM 643 O O . THR A 1 79 ? -1.398 -2.649 -13.133 1.00 58.31 79 THR A O 1
ATOM 646 N N . GLY A 1 80 ? -2.726 -1.510 -11.718 1.00 58.34 80 GLY A N 1
ATOM 647 C CA . GLY A 1 80 ? -2.351 -0.178 -12.201 1.00 58.34 80 GLY A CA 1
ATOM 648 C C . GLY A 1 80 ? -0.989 0.240 -11.656 1.00 58.34 80 GLY A C 1
ATOM 649 O O . GLY A 1 80 ? -0.041 0.400 -12.417 1.00 58.34 80 GLY A O 1
ATOM 650 N N . GLU A 1 81 ? -0.862 0.283 -10.329 1.00 58.94 81 GLU A N 1
ATOM 651 C CA . GLU A 1 81 ? 0.358 0.743 -9.652 1.00 58.94 81 GLU A CA 1
ATOM 652 C C . GLU A 1 81 ? 1.573 -0.143 -9.952 1.00 58.94 81 GLU A C 1
ATOM 654 O O . GLU A 1 81 ? 2.679 0.355 -10.149 1.00 58.94 81 GLU A O 1
ATOM 659 N N . GLN A 1 82 ? 1.394 -1.467 -10.038 1.00 59.22 82 GLN A N 1
ATOM 660 C CA . GLN A 1 82 ? 2.503 -2.370 -10.354 1.00 59.22 82 GLN A CA 1
ATOM 661 C C . GLN A 1 82 ? 3.006 -2.173 -11.791 1.00 59.22 82 GLN A C 1
ATOM 663 O O . GLN A 1 82 ? 4.212 -2.222 -12.020 1.00 59.22 82 GLN A O 1
ATOM 668 N N . LYS A 1 83 ? 2.101 -1.913 -12.746 1.00 61.66 83 LYS A N 1
ATOM 669 C CA . LYS A 1 83 ? 2.479 -1.618 -14.135 1.00 61.66 83 LYS A CA 1
ATOM 670 C C . LYS A 1 83 ? 3.226 -0.297 -14.234 1.00 61.66 83 LYS A C 1
ATOM 672 O O . LYS A 1 83 ? 4.278 -0.257 -14.860 1.00 61.66 83 LYS A O 1
ATOM 677 N N . GLU A 1 84 ? 2.730 0.743 -13.571 1.00 68.12 84 GLU A N 1
ATOM 678 C CA . GLU A 1 84 ? 3.390 2.050 -13.542 1.00 68.12 84 GLU A CA 1
ATOM 679 C C . GLU A 1 84 ? 4.784 1.967 -12.901 1.00 68.12 84 GLU A C 1
ATOM 681 O O . GLU A 1 84 ? 5.743 2.540 -13.418 1.00 68.12 84 GLU A O 1
ATOM 686 N N . LEU A 1 85 ? 4.941 1.192 -11.822 1.00 73.25 85 LEU A N 1
ATOM 687 C CA . LEU A 1 85 ? 6.245 0.954 -11.198 1.00 73.25 85 LEU A CA 1
ATOM 688 C C . LEU A 1 85 ? 7.210 0.191 -12.109 1.00 73.25 85 LEU A C 1
ATOM 690 O O . LEU A 1 85 ? 8.402 0.506 -12.141 1.00 73.25 85 LEU A O 1
ATOM 694 N N . ASP A 1 86 ? 6.726 -0.808 -12.842 1.00 69.44 86 ASP A N 1
ATOM 695 C CA . ASP A 1 86 ? 7.559 -1.579 -13.764 1.00 69.44 86 ASP A CA 1
ATOM 696 C C . ASP A 1 86 ? 7.961 -0.743 -14.993 1.00 69.44 86 ASP A C 1
ATOM 698 O O . ASP A 1 86 ? 9.122 -0.779 -15.414 1.00 69.44 86 ASP A O 1
ATOM 702 N N . GLU A 1 87 ? 7.051 0.081 -15.518 1.00 77.50 87 GLU A N 1
ATOM 703 C CA . GLU A 1 87 ? 7.328 1.049 -16.585 1.00 77.50 87 GLU A CA 1
ATOM 704 C C . GLU A 1 87 ? 8.338 2.113 -16.135 1.00 77.50 87 GLU A C 1
ATOM 706 O O . GLU A 1 87 ? 9.324 2.368 -16.835 1.00 77.50 87 GLU A O 1
ATOM 711 N N . ALA A 1 88 ? 8.171 2.669 -14.932 1.00 78.50 88 ALA A N 1
ATOM 712 C CA . ALA A 1 88 ? 9.108 3.629 -14.355 1.00 78.50 88 ALA A CA 1
ATOM 713 C C . ALA A 1 88 ? 10.505 3.015 -14.158 1.00 78.50 88 ALA A C 1
ATOM 715 O O . ALA A 1 88 ? 11.512 3.626 -14.517 1.00 78.50 88 ALA A O 1
ATOM 716 N N . ARG A 1 89 ? 10.590 1.775 -13.657 1.00 78.69 89 ARG A N 1
ATOM 717 C CA . ARG A 1 89 ? 11.862 1.044 -13.504 1.00 78.69 89 ARG A CA 1
ATOM 718 C C . ARG A 1 89 ? 12.545 0.777 -14.838 1.00 78.69 89 ARG A C 1
ATOM 720 O O . ARG A 1 89 ? 13.767 0.901 -14.932 1.00 78.69 89 ARG A O 1
ATOM 727 N N . LYS A 1 90 ? 11.775 0.419 -15.868 1.00 85.00 90 LYS A N 1
ATOM 728 C CA . LYS A 1 90 ? 12.302 0.244 -17.223 1.00 85.00 90 LYS A CA 1
ATOM 729 C C . LYS A 1 90 ? 12.883 1.557 -17.742 1.00 85.00 90 LYS A C 1
ATOM 731 O O . LYS A 1 90 ? 14.007 1.560 -18.239 1.00 85.00 90 LYS A O 1
ATOM 736 N N . ARG A 1 91 ? 12.170 2.671 -17.546 1.00 83.50 91 ARG A N 1
ATOM 737 C CA . ARG A 1 91 ? 12.629 3.987 -17.991 1.00 83.50 91 ARG A CA 1
ATOM 738 C C . ARG A 1 91 ? 13.893 4.448 -17.270 1.00 83.50 91 ARG A C 1
ATOM 740 O O . ARG A 1 91 ? 14.789 4.977 -17.918 1.00 83.50 91 ARG A O 1
ATOM 747 N N . ILE A 1 92 ? 13.993 4.208 -15.962 1.00 90.44 92 ILE A N 1
ATOM 748 C CA . ILE A 1 92 ? 15.208 4.501 -15.187 1.00 90.44 92 ILE A CA 1
ATOM 749 C C . ILE A 1 92 ? 16.400 3.731 -15.759 1.00 90.44 92 ILE A C 1
ATOM 751 O O . ILE A 1 92 ? 17.428 4.336 -16.038 1.00 90.44 92 ILE A O 1
ATOM 755 N N . ARG A 1 93 ? 16.249 2.425 -16.014 1.00 86.62 93 ARG A N 1
ATOM 756 C CA . ARG A 1 93 ? 17.337 1.599 -16.557 1.00 86.62 93 ARG A CA 1
ATOM 757 C C . ARG A 1 93 ? 17.793 2.063 -17.944 1.00 86.62 93 ARG A C 1
ATOM 759 O O . ARG A 1 93 ? 18.991 2.099 -18.211 1.00 86.62 93 ARG A O 1
ATOM 766 N N . GLU A 1 94 ? 16.852 2.412 -18.820 1.00 88.44 94 GLU A N 1
ATOM 767 C CA . GLU A 1 94 ? 17.165 2.980 -20.139 1.00 88.44 94 GLU A CA 1
ATOM 768 C C . GLU A 1 94 ? 17.968 4.278 -19.995 1.00 88.44 94 GLU A C 1
ATOM 770 O O . GLU A 1 94 ? 19.056 4.398 -20.559 1.00 88.44 94 GLU A O 1
ATOM 775 N N . LEU A 1 95 ? 17.488 5.209 -19.168 1.00 90.25 95 LEU A N 1
ATOM 776 C CA . LEU A 1 95 ? 18.148 6.494 -18.942 1.00 90.25 95 LEU A CA 1
ATOM 777 C C . LEU A 1 95 ? 19.537 6.341 -18.311 1.00 90.25 95 LEU A C 1
ATOM 779 O O . LEU A 1 95 ? 20.459 7.049 -18.705 1.00 90.25 95 LEU A O 1
ATOM 783 N N . GLU A 1 96 ? 19.714 5.421 -17.361 1.00 89.44 96 GLU A N 1
ATOM 784 C CA . GLU A 1 96 ? 21.018 5.119 -16.760 1.00 89.44 96 GLU A CA 1
ATOM 785 C C . GLU A 1 96 ? 22.008 4.586 -17.800 1.00 89.44 96 GLU A C 1
ATOM 787 O O . GLU A 1 96 ? 23.159 5.027 -17.828 1.00 89.44 96 GLU A O 1
ATOM 792 N N . SER A 1 97 ? 21.553 3.705 -18.696 1.00 84.12 97 SER A N 1
ATOM 793 C CA . SER A 1 97 ? 22.393 3.162 -19.767 1.00 84.12 97 SER A CA 1
ATOM 794 C C . SER A 1 97 ? 22.824 4.231 -20.780 1.00 84.12 97 SER A C 1
ATOM 796 O O . SER A 1 97 ? 23.996 4.287 -21.160 1.00 84.12 97 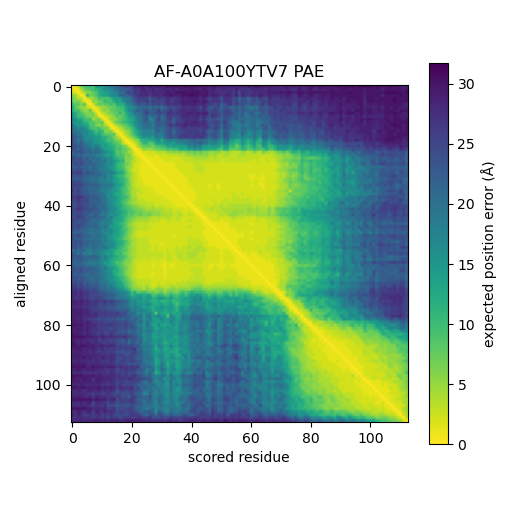SER A O 1
ATOM 798 N N . GLU A 1 98 ? 21.917 5.139 -21.156 1.00 88.94 98 GLU A N 1
ATOM 799 C CA . GLU A 1 98 ? 22.234 6.291 -22.007 1.00 88.94 98 GLU A CA 1
ATOM 800 C C . GLU A 1 98 ? 23.215 7.235 -21.307 1.00 88.94 98 GLU A C 1
ATOM 802 O O . GLU A 1 98 ? 24.182 7.696 -21.914 1.00 88.94 98 GLU A O 1
ATOM 807 N N . ASN A 1 99 ? 23.023 7.483 -20.009 1.00 91.31 99 ASN A N 1
ATOM 808 C CA . ASN A 1 99 ? 23.921 8.324 -19.224 1.00 91.31 99 ASN A CA 1
ATOM 809 C C . ASN A 1 99 ? 25.338 7.740 -19.169 1.00 91.31 99 ASN A C 1
ATOM 811 O O . ASN A 1 99 ? 26.322 8.466 -19.311 1.00 91.31 99 ASN A O 1
ATOM 815 N N . GLU A 1 100 ? 25.454 6.428 -18.973 1.00 89.69 100 GLU A N 1
ATOM 816 C CA . GLU A 1 100 ? 26.741 5.741 -18.932 1.00 89.69 100 GLU A CA 1
ATOM 817 C C . GLU A 1 100 ? 27.445 5.777 -20.296 1.00 89.69 100 GLU A C 1
ATOM 819 O O . GLU A 1 100 ? 28.649 6.042 -20.366 1.00 89.69 100 GLU A O 1
ATOM 824 N N . PHE A 1 101 ? 26.697 5.579 -21.385 1.00 91.06 101 PHE A N 1
ATOM 825 C CA . PHE A 1 101 ? 27.217 5.712 -22.743 1.00 91.06 101 PHE A CA 1
ATOM 826 C C . PHE A 1 101 ? 27.723 7.134 -23.022 1.00 91.06 101 PHE A C 1
ATOM 828 O O . PHE A 1 101 ? 28.856 7.308 -23.473 1.00 91.06 101 PHE A O 1
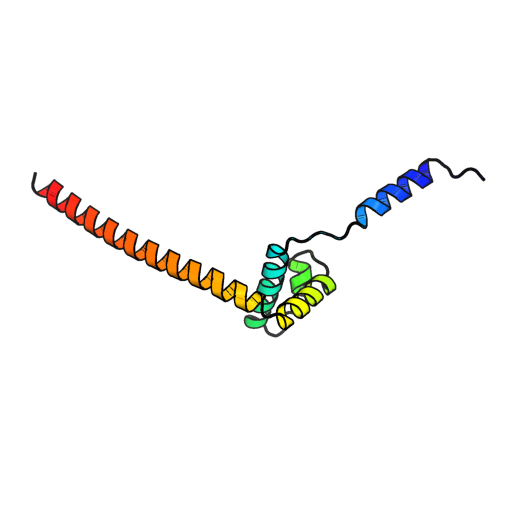ATOM 835 N N . LEU A 1 102 ? 26.931 8.157 -22.690 1.00 91.06 102 LEU A N 1
ATOM 836 C CA . LEU A 1 102 ? 27.311 9.559 -22.873 1.00 91.06 102 LEU A CA 1
ATOM 837 C C . LEU A 1 102 ? 28.531 9.939 -22.032 1.00 91.06 102 LEU A C 1
ATOM 839 O O . LEU A 1 102 ? 29.416 10.634 -22.524 1.00 91.06 102 LEU A O 1
ATOM 843 N N . LYS A 1 103 ? 28.634 9.446 -20.792 1.00 89.06 103 LYS A N 1
ATOM 844 C CA . LYS A 1 103 ? 29.824 9.643 -19.950 1.00 89.06 103 LYS A CA 1
ATOM 845 C C . LYS A 1 103 ? 31.067 9.003 -20.561 1.00 89.06 103 LYS A C 1
ATOM 847 O O . LYS A 1 103 ? 32.121 9.633 -20.576 1.00 89.06 103 LYS A O 1
ATOM 852 N N . LYS A 1 104 ? 30.954 7.781 -21.088 1.00 88.56 104 LYS A N 1
ATOM 853 C CA . LYS A 1 104 ? 32.053 7.097 -21.790 1.00 88.56 104 LYS A CA 1
ATOM 854 C C . LYS A 1 104 ? 32.476 7.860 -23.045 1.00 88.56 104 LYS A C 1
ATOM 856 O O . LYS A 1 104 ? 33.671 8.043 -23.258 1.00 88.56 104 LYS A O 1
ATOM 861 N N . ALA A 1 105 ? 31.518 8.356 -23.827 1.00 88.12 105 ALA A N 1
ATOM 862 C CA . ALA A 1 105 ? 31.787 9.184 -24.998 1.00 88.12 105 ALA A CA 1
ATOM 863 C C . ALA A 1 105 ? 32.478 10.501 -24.609 1.00 88.12 105 ALA A C 1
ATOM 865 O O . ALA A 1 105 ? 33.526 10.827 -25.157 1.00 88.12 105 ALA A O 1
ATOM 866 N N . ALA A 1 106 ? 31.959 11.220 -23.612 1.00 88.88 106 ALA A N 1
ATOM 867 C CA . ALA A 1 106 ? 32.564 12.454 -23.113 1.00 88.88 106 ALA A CA 1
ATOM 868 C C . ALA A 1 106 ? 33.993 12.228 -22.592 1.00 88.88 106 ALA A C 1
ATOM 870 O O . ALA A 1 106 ? 34.891 13.002 -22.913 1.00 88.88 106 ALA A O 1
ATOM 871 N N . ALA A 1 107 ? 34.228 11.143 -21.848 1.00 87.62 107 ALA A N 1
ATOM 872 C CA . ALA A 1 107 ? 35.560 10.773 -21.373 1.00 87.62 107 ALA A CA 1
ATOM 873 C C . ALA A 1 107 ? 36.515 10.414 -22.524 1.00 87.62 107 ALA A C 1
ATOM 875 O O . ALA A 1 107 ? 37.695 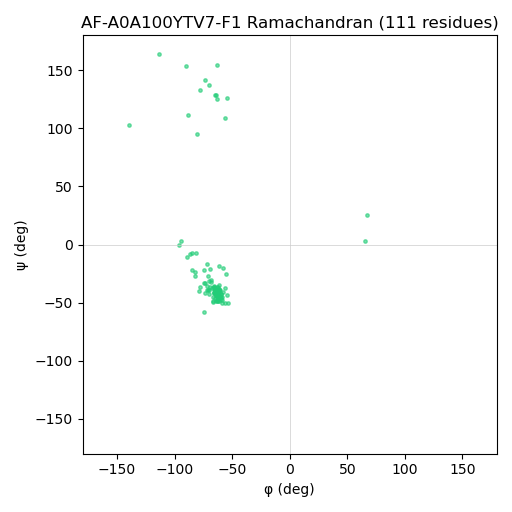10.756 -22.470 1.00 87.62 107 ALA A O 1
ATOM 876 N N . PHE A 1 108 ? 36.015 9.753 -23.572 1.00 85.94 108 PHE A N 1
ATOM 877 C CA . PHE A 1 108 ? 36.786 9.463 -24.779 1.00 85.94 108 PHE A CA 1
ATOM 878 C C . PHE A 1 108 ? 37.189 10.753 -25.504 1.00 85.94 108 PHE A C 1
ATOM 880 O O . PHE A 1 108 ? 38.370 10.948 -25.783 1.00 85.94 108 PHE A O 1
ATOM 887 N N . PHE A 1 109 ? 36.244 11.672 -25.725 1.00 83.44 109 PHE A N 1
ATOM 888 C CA . PHE A 1 109 ? 36.521 12.950 -26.385 1.00 83.44 109 PHE A CA 1
ATOM 889 C C . PHE A 1 109 ? 37.444 13.864 -25.565 1.00 83.44 109 PHE A C 1
ATOM 891 O O . PHE A 1 109 ? 38.311 14.521 -26.135 1.00 83.44 109 PHE A O 1
ATOM 898 N N . ALA A 1 110 ? 37.326 13.861 -24.235 1.00 85.50 110 ALA A N 1
ATOM 899 C CA . ALA A 1 110 ? 38.216 14.610 -23.345 1.00 85.50 110 ALA A CA 1
ATOM 900 C C . ALA A 1 110 ? 39.653 14.056 -23.299 1.00 85.50 110 ALA A C 1
ATOM 902 O O . ALA A 1 110 ? 40.569 14.775 -22.920 1.00 85.50 110 ALA A O 1
ATOM 903 N N . ARG A 1 111 ? 39.864 12.784 -23.669 1.00 75.00 111 ARG A N 1
ATOM 904 C CA . ARG A 1 111 ? 41.188 12.138 -23.759 1.00 75.00 111 ARG A CA 1
ATOM 905 C C . ARG A 1 111 ? 41.879 12.401 -25.105 1.00 75.00 111 ARG A C 1
ATOM 907 O O . ARG A 1 111 ? 43.088 12.221 -25.196 1.00 75.00 111 ARG A O 1
ATOM 914 N N . SER A 1 112 ? 41.113 12.751 -26.142 1.00 64.69 112 SER A N 1
ATOM 915 C CA . SER A 1 112 ? 41.599 13.023 -27.505 1.00 64.69 112 SER A CA 1
ATOM 916 C C . SER A 1 112 ? 41.888 14.506 -27.799 1.00 64.69 112 SER A C 1
ATOM 918 O O . SER A 1 112 ? 42.211 14.832 -28.939 1.00 64.69 112 SER A O 1
ATOM 920 N N . LEU A 1 113 ? 41.744 15.378 -26.795 1.00 55.16 113 LEU A N 1
ATOM 921 C CA . LEU A 1 113 ? 42.155 16.791 -26.781 1.00 55.16 113 LEU A CA 1
ATOM 922 C C . LEU A 1 113 ? 43.505 16.929 -26.069 1.00 55.16 113 LEU A C 1
ATOM 924 O O . LEU A 1 113 ? 44.299 17.786 -26.510 1.00 55.16 113 LEU A O 1
#

Mean predicted aligned error: 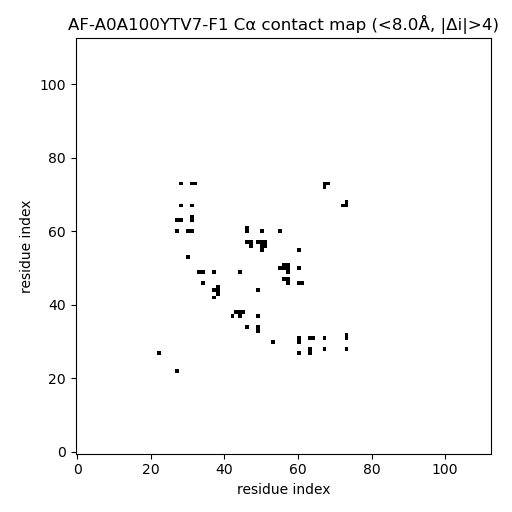14.9 Å

Solvent-accessible surface area (backbone atoms only — not comparable to full-atom values): 6566 Å² total; per-residue (Å²): 136,82,83,57,77,74,62,57,58,60,52,54,64,59,49,73,72,66,60,76,84,82,72,54,71,66,58,53,49,52,54,40,47,52,49,50,52,46,31,73,78,35,80,83,59,50,65,54,59,51,17,56,76,70,75,46,57,39,66,60,51,50,53,45,42,53,55,37,61,74,66,44,50,57,61,51,52,50,58,50,55,52,48,53,50,52,53,52,53,51,52,50,53,53,52,51,53,53,50,52,51,52,51,52,49,52,53,51,56,66,71,77,109

Organism: Tractidigestivibacter scatoligenes (NCBI:txid1299998)

InterPro domains:
  IPR002514 Transposase IS3/IS911family [PF01527] (21-105)
  IPR009057 Homedomain-like superfamily [SSF46689] (21-111)

Nearest PDB structures (foldseek):
  2dbb-assembly1_B  TM=6.912E-01  e=2.377E-01  Pyrococcus horikoshii OT3
  4pcq-assembly2_C  TM=7.633E-01  e=7.738E-01  Mycobacterium tuberculosis H37Rv
  1on1-assembly1_A  TM=7.243E-01  e=9.421E-01  Bacillus subtilis
  4hx8-assembly1_A  TM=6.881E-01  e=8.263E-01  Bacillus subtilis subsp. subtilis str. 168

Secondary structure (DSSP, 8-state):
----HHHHHHHHHHHTT-S-----HHHHHHHHHHHHHHHHH-TT--HHHHHHHTTS-HHHHHHHHHHHHHH-HHHHHHHHHHHHHHHHHHHHHHHHHHHHHHHHHHHHHHH--

Foldseek 3Di:
DDDDPVVVVVVVVVVVVPDPPDDDPVRLLVLLVQVVVVCVVPVPDALCNSCVVVVHDSVSNVVSNVVCVVVVVSVVVCVVVVVVVVVVVVV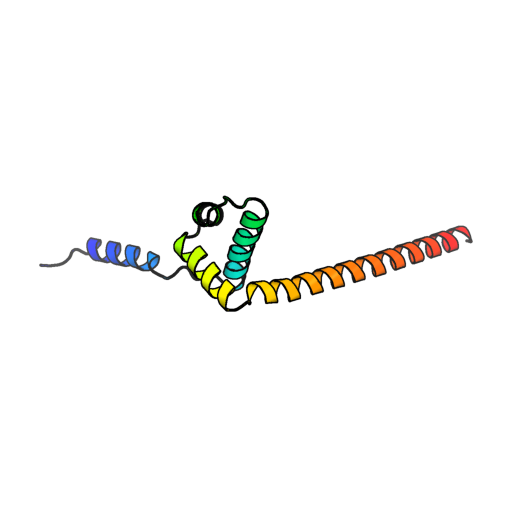VVVVVVVVVVVVVVVVVVVVVD

Radius of gyration: 26.47 Å; Cα contacts (8 Å, |Δi|>4): 40; chains: 1; bounding box: 79×43×64 Å